Protein AF-A0A9X1HFA3-F1 (afdb_monomer_lite)

Sequence (79 aa):
MHNSTDAELNRIAGLLAKAFDAKTWQITHDPQSETVFISIAGLDRFSEDQIERIAGPLLDDIDLEYEEIVLISREAGNL

pLDDT: mean 84.13, std 13.76, range [39.28, 95.06]

Structure (mmCIF, N/CA/C/O backbone):
data_AF-A0A9X1HFA3-F1
#
_entry.id   AF-A0A9X1HFA3-F1
#
loop_
_atom_site.group_PDB
_atom_site.id
_atom_site.type_symbol
_atom_site.label_atom_id
_atom_site.label_alt_id
_atom_site.label_comp_id
_atom_site.label_asym_id
_atom_site.label_entity_id
_atom_site.label_seq_id
_atom_site.pdbx_PDB_ins_code
_atom_site.Cartn_x
_atom_site.Cartn_y
_atom_site.Cartn_z
_atom_site.occupancy
_atom_site.B_iso_or_equiv
_atom_site.auth_seq_id
_atom_site.auth_comp_id
_atom_site.auth_asym_id
_atom_site.auth_atom_id
_atom_site.pd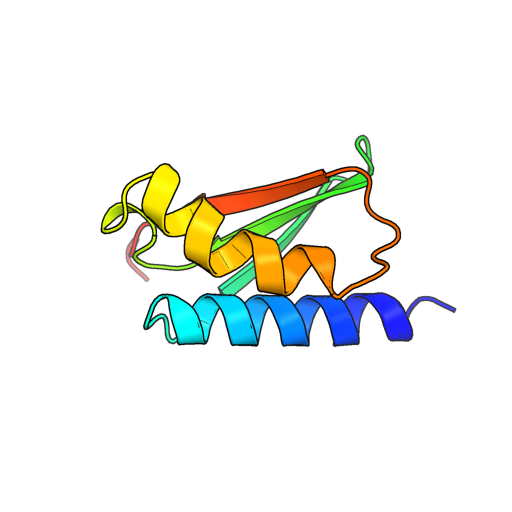bx_PDB_model_num
ATOM 1 N N . MET A 1 1 ? 13.115 -3.145 -21.007 1.00 39.28 1 MET A N 1
ATOM 2 C CA . MET A 1 1 ? 11.776 -3.750 -20.891 1.00 39.28 1 MET A CA 1
ATOM 3 C C . MET A 1 1 ? 11.249 -3.290 -19.538 1.00 39.28 1 MET A C 1
ATOM 5 O O . MET A 1 1 ? 11.785 -3.765 -18.561 1.00 39.28 1 MET A O 1
ATOM 9 N N . HIS A 1 2 ? 10.352 -2.298 -19.473 1.00 47.22 2 HIS A N 1
ATOM 10 C CA . HIS A 1 2 ? 9.843 -1.734 -18.198 1.00 47.22 2 HIS A CA 1
ATOM 11 C C . HIS A 1 2 ? 8.319 -1.916 -18.025 1.00 47.22 2 HIS A C 1
ATOM 13 O O . HIS A 1 2 ? 7.761 -1.552 -17.005 1.00 47.22 2 HIS A O 1
ATOM 19 N N . ASN A 1 3 ? 7.620 -2.505 -19.005 1.00 52.72 3 ASN A N 1
ATOM 20 C CA . ASN A 1 3 ? 6.150 -2.538 -19.004 1.00 52.72 3 ASN A CA 1
ATOM 21 C C . ASN A 1 3 ? 5.520 -3.580 -18.064 1.00 52.72 3 ASN A C 1
ATOM 23 O O . ASN A 1 3 ? 4.317 -3.503 -17.827 1.00 52.72 3 ASN A O 1
ATOM 27 N N . SER A 1 4 ? 6.277 -4.571 -17.587 1.00 58.69 4 SER A N 1
ATOM 28 C CA . SER A 1 4 ? 5.714 -5.668 -16.786 1.00 58.69 4 SER A CA 1
ATOM 29 C C . SER A 1 4 ? 5.563 -5.292 -15.308 1.00 58.69 4 SER A C 1
ATOM 31 O O . SER A 1 4 ? 4.548 -5.631 -14.707 1.00 58.69 4 SER A O 1
ATOM 33 N N . THR A 1 5 ? 6.524 -4.549 -14.752 1.00 72.81 5 THR A N 1
ATOM 34 C CA . THR A 1 5 ? 6.569 -4.185 -13.326 1.00 72.81 5 THR A CA 1
ATOM 35 C C . THR A 1 5 ? 5.513 -3.132 -12.977 1.00 72.81 5 THR A C 1
ATOM 37 O O . THR A 1 5 ? 4.761 -3.315 -12.024 1.00 72.81 5 THR A O 1
ATOM 40 N N . ASP A 1 6 ? 5.345 -2.097 -13.808 1.00 79.56 6 ASP A N 1
ATOM 41 C CA . ASP A 1 6 ? 4.355 -1.031 -13.572 1.00 79.56 6 ASP A CA 1
ATOM 42 C C . ASP A 1 6 ? 2.906 -1.541 -13.629 1.00 79.56 6 ASP A C 1
ATOM 44 O O . ASP A 1 6 ? 2.035 -1.088 -12.882 1.00 79.56 6 ASP A O 1
ATOM 48 N N . ALA A 1 7 ? 2.626 -2.494 -14.524 1.00 85.25 7 ALA A N 1
ATOM 49 C CA . ALA A 1 7 ? 1.296 -3.079 -14.664 1.00 85.25 7 ALA A CA 1
ATOM 50 C C . ALA A 1 7 ? 0.926 -3.935 -13.445 1.00 85.25 7 ALA A C 1
ATOM 52 O O . ALA A 1 7 ? -0.206 -3.851 -12.959 1.00 85.25 7 ALA A O 1
ATOM 53 N N . GLU A 1 8 ? 1.878 -4.723 -12.944 1.00 85.81 8 GLU A N 1
ATOM 54 C CA . GLU A 1 8 ? 1.678 -5.535 -11.747 1.00 85.81 8 GLU A CA 1
ATOM 55 C C . GLU A 1 8 ? 1.575 -4.649 -10.503 1.00 85.81 8 GLU A C 1
ATOM 57 O O . GLU A 1 8 ? 0.618 -4.769 -9.743 1.00 85.81 8 GLU A O 1
ATOM 62 N N . LEU A 1 9 ? 2.447 -3.649 -10.360 1.00 87.56 9 LEU A N 1
ATOM 63 C CA . LEU A 1 9 ? 2.365 -2.679 -9.272 1.00 87.56 9 LEU A CA 1
ATOM 64 C C . LEU A 1 9 ? 1.012 -1.953 -9.242 1.00 87.56 9 LEU A C 1
ATOM 66 O O . LEU A 1 9 ? 0.384 -1.823 -8.190 1.00 87.56 9 LEU A O 1
ATOM 70 N N . ASN A 1 10 ? 0.508 -1.529 -10.403 1.00 90.69 10 ASN A N 1
ATOM 71 C CA . ASN A 1 10 ? -0.805 -0.898 -10.490 1.00 90.69 10 ASN A CA 1
ATOM 72 C C . ASN A 1 10 ? -1.952 -1.855 -10.132 1.00 90.69 10 ASN A C 1
ATOM 74 O O . ASN A 1 10 ? -2.947 -1.436 -9.533 1.00 90.69 10 ASN A O 1
ATOM 78 N N . ARG A 1 11 ? -1.822 -3.144 -10.459 1.00 90.62 11 ARG A N 1
ATOM 79 C CA . ARG A 1 11 ? -2.784 -4.172 -10.052 1.00 90.62 11 ARG A CA 1
ATOM 80 C C . ARG A 1 11 ? -2.815 -4.327 -8.531 1.00 90.62 11 ARG A C 1
ATOM 82 O O . ARG A 1 11 ? -3.905 -4.365 -7.962 1.00 90.62 11 ARG A O 1
ATOM 89 N N . ILE A 1 12 ? -1.656 -4.366 -7.881 1.00 90.69 12 ILE A N 1
ATOM 90 C CA . ILE A 1 12 ? -1.520 -4.495 -6.421 1.00 90.69 12 ILE A CA 1
ATOM 91 C C . ILE A 1 12 ? -2.089 -3.281 -5.719 1.00 90.69 12 ILE A C 1
ATOM 93 O O . ILE A 1 12 ? -2.908 -3.423 -4.817 1.00 90.69 12 ILE A O 1
ATOM 97 N N . ALA A 1 13 ? -1.714 -2.086 -6.171 1.00 92.56 13 ALA A N 1
ATOM 98 C CA . ALA A 1 13 ? -2.253 -0.849 -5.635 1.00 92.56 13 ALA A CA 1
ATOM 99 C C . ALA A 1 13 ? -3.788 -0.824 -5.739 1.00 92.56 13 ALA A C 1
ATOM 101 O O . ALA A 1 13 ? -4.461 -0.397 -4.803 1.00 92.56 13 ALA A O 1
ATOM 102 N N . GLY A 1 14 ? -4.353 -1.374 -6.819 1.00 93.88 14 GLY A N 1
ATOM 103 C CA . GLY A 1 14 ? -5.794 -1.576 -6.960 1.00 93.88 14 GLY A CA 1
ATOM 104 C C . GLY A 1 14 ? -6.389 -2.607 -5.988 1.00 93.88 14 GLY A C 1
ATOM 105 O O . GLY A 1 14 ? -7.474 -2.382 -5.449 1.00 93.88 14 GLY A O 1
ATOM 106 N N . LEU A 1 15 ? -5.703 -3.727 -5.733 1.00 93.69 15 LEU A N 1
ATOM 107 C CA . LEU A 1 15 ? -6.128 -4.733 -4.749 1.00 93.69 15 LEU A CA 1
ATOM 108 C C . LEU A 1 15 ? -6.086 -4.181 -3.321 1.00 93.69 15 LEU A C 1
ATOM 110 O O . LEU A 1 15 ? -7.063 -4.336 -2.590 1.00 93.69 15 LEU A O 1
ATOM 114 N N . LEU A 1 16 ? -5.004 -3.490 -2.960 1.00 94.06 16 LEU A N 1
ATOM 115 C CA . LEU A 1 16 ? -4.852 -2.789 -1.687 1.00 94.06 16 LEU A CA 1
ATOM 116 C C . LEU A 1 16 ? -5.946 -1.733 -1.527 1.00 94.06 16 LEU A C 1
ATOM 118 O O . LEU A 1 16 ? -6.661 -1.740 -0.531 1.00 94.06 16 LEU A O 1
ATOM 122 N N . ALA A 1 17 ? -6.154 -0.880 -2.535 1.00 94.25 17 ALA A N 1
ATOM 123 C CA . ALA A 1 17 ? -7.210 0.128 -2.502 1.00 94.25 17 ALA A CA 1
ATOM 124 C C . ALA A 1 17 ? -8.582 -0.508 -2.259 1.00 94.25 17 ALA A C 1
ATOM 126 O O . ALA A 1 17 ? -9.320 -0.067 -1.385 1.00 94.25 17 ALA A O 1
ATOM 127 N N . LYS A 1 18 ? -8.897 -1.602 -2.960 1.00 93.88 18 LYS A N 1
ATOM 128 C CA . LYS A 1 18 ? -10.142 -2.345 -2.745 1.00 93.88 18 LYS A CA 1
ATOM 129 C C . LYS A 1 18 ? -10.238 -2.933 -1.333 1.00 93.88 1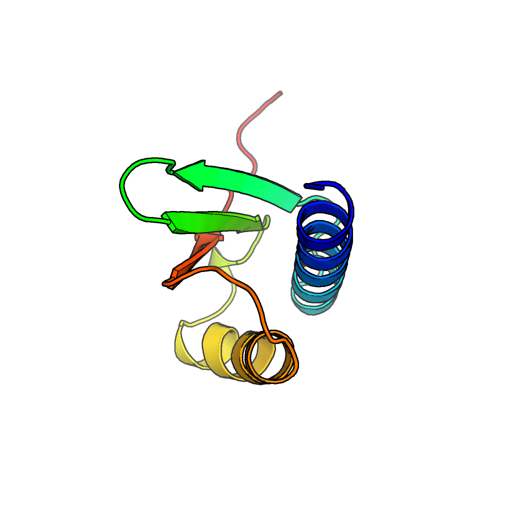8 LYS A C 1
ATOM 131 O O . LYS A 1 18 ? -11.322 -2.909 -0.755 1.00 93.88 18 LYS A O 1
ATOM 136 N N . ALA A 1 19 ? -9.143 -3.461 -0.786 1.00 93.81 19 ALA A N 1
ATOM 137 C CA . ALA A 1 19 ? -9.107 -4.020 0.565 1.00 93.81 19 ALA A CA 1
ATOM 138 C C . ALA A 1 19 ? -9.364 -2.955 1.647 1.00 93.81 19 ALA A C 1
ATOM 140 O O . ALA A 1 19 ? -9.995 -3.255 2.658 1.00 93.81 19 ALA A O 1
ATOM 141 N N . PHE A 1 20 ? -8.956 -1.709 1.391 1.00 93.88 20 PHE A N 1
ATOM 142 C CA . PHE A 1 20 ? -9.199 -0.552 2.258 1.00 93.88 20 PHE A CA 1
ATOM 143 C C . PHE A 1 20 ? -10.462 0.258 1.890 1.00 93.88 20 PHE A C 1
ATOM 145 O O . PHE A 1 20 ? -10.638 1.370 2.381 1.00 93.88 20 PHE A O 1
ATOM 152 N N . ASP A 1 21 ? -11.353 -0.281 1.045 1.00 92.56 21 ASP A N 1
ATOM 153 C CA . ASP A 1 21 ? -12.582 0.384 0.561 1.00 92.56 21 ASP A CA 1
ATOM 154 C C . ASP A 1 21 ? -12.339 1.752 -0.123 1.00 92.56 21 ASP A C 1
ATOM 156 O O . ASP A 1 21 ? -13.173 2.662 -0.126 1.00 92.56 21 ASP A O 1
ATOM 160 N N . ALA A 1 22 ? -11.173 1.907 -0.748 1.00 92.19 22 ALA A N 1
ATOM 161 C CA . ALA A 1 22 ? -10.792 3.080 -1.515 1.00 92.19 22 ALA A CA 1
ATOM 162 C C . ALA A 1 22 ? -11.128 2.909 -3.004 1.00 92.19 22 ALA A C 1
ATOM 164 O O . ALA A 1 22 ? -10.892 1.870 -3.621 1.00 92.19 22 ALA A O 1
ATOM 165 N N . LYS A 1 23 ? -11.645 3.979 -3.620 1.00 87.75 23 LYS A N 1
ATOM 166 C CA . LYS A 1 23 ? -11.981 4.013 -5.059 1.00 87.75 23 LYS A CA 1
ATOM 167 C C . LYS A 1 23 ? -10.835 4.487 -5.947 1.00 87.75 23 LYS A C 1
ATOM 169 O O . LYS A 1 23 ? -10.914 4.357 -7.165 1.00 87.75 23 LYS A O 1
ATOM 174 N N . THR A 1 24 ? -9.811 5.086 -5.350 1.00 87.25 24 THR A N 1
ATOM 175 C CA . THR A 1 24 ? -8.695 5.715 -6.057 1.00 87.25 24 THR A CA 1
ATOM 176 C C . THR A 1 24 ? -7.401 5.468 -5.305 1.00 87.25 24 THR A C 1
ATOM 178 O O . THR A 1 24 ? -7.374 5.580 -4.078 1.00 87.25 24 THR A O 1
ATOM 181 N N . TRP A 1 25 ? -6.332 5.223 -6.053 1.00 93.38 25 TRP A N 1
ATOM 182 C CA . TRP A 1 25 ? -4.964 5.138 -5.558 1.00 93.38 25 TRP A CA 1
ATOM 183 C C . TRP A 1 25 ? -4.036 5.953 -6.458 1.00 93.38 25 TRP A C 1
ATOM 185 O O . TRP A 1 25 ? -4.408 6.351 -7.565 1.00 93.38 25 TRP A O 1
ATOM 195 N N . GLN A 1 26 ? -2.832 6.221 -5.972 1.00 93.25 26 GLN A N 1
ATOM 196 C CA . GLN A 1 26 ? -1.766 6.841 -6.748 1.00 93.25 26 GLN A CA 1
ATOM 197 C C . GLN A 1 26 ? -0.442 6.173 -6.404 1.00 93.25 26 GLN A C 1
ATOM 199 O O . GLN A 1 26 ? -0.185 5.882 -5.241 1.00 93.25 26 GLN A O 1
ATOM 204 N N . ILE A 1 27 ? 0.386 5.952 -7.418 1.00 91.94 27 ILE A N 1
ATOM 205 C CA . ILE A 1 27 ? 1.724 5.387 -7.271 1.00 91.94 27 ILE A CA 1
ATOM 206 C C . ILE A 1 27 ? 2.728 6.499 -7.560 1.00 91.94 27 ILE A C 1
ATOM 208 O O . ILE A 1 27 ? 2.589 7.215 -8.554 1.00 91.94 27 ILE A O 1
ATOM 212 N N . THR A 1 28 ? 3.717 6.649 -6.686 1.00 91.25 28 THR A N 1
ATOM 213 C CA . THR A 1 28 ? 4.868 7.534 -6.888 1.00 91.25 28 THR A CA 1
ATOM 214 C C . THR A 1 28 ? 6.136 6.729 -6.660 1.00 91.25 28 THR A C 1
ATOM 216 O O . THR A 1 28 ? 6.221 5.988 -5.687 1.00 91.25 28 THR A O 1
ATOM 219 N N . HIS A 1 29 ? 7.115 6.883 -7.544 1.00 87.81 29 HIS A N 1
ATOM 220 C CA . HIS A 1 29 ? 8.420 6.243 -7.410 1.00 87.81 29 HIS A CA 1
ATOM 221 C C . HIS A 1 29 ? 9.437 7.279 -6.950 1.00 87.81 29 HIS A C 1
ATOM 223 O O . HIS A 1 29 ? 9.475 8.379 -7.511 1.00 87.81 29 HIS A O 1
ATOM 229 N N . ASP A 1 30 ? 10.270 6.921 -5.977 1.00 84.88 30 ASP A N 1
ATOM 230 C CA . ASP A 1 30 ? 11.499 7.654 -5.706 1.00 84.88 30 ASP A CA 1
ATOM 231 C C . ASP A 1 30 ? 12.673 6.961 -6.421 1.00 84.88 30 ASP A C 1
ATOM 233 O O . ASP A 1 30 ? 13.110 5.884 -6.013 1.00 84.88 30 ASP A O 1
ATOM 237 N N . PRO A 1 31 ? 13.196 7.556 -7.508 1.00 72.94 31 PRO A N 1
ATOM 238 C CA . PRO A 1 31 ? 14.263 6.954 -8.297 1.00 72.94 31 PRO A CA 1
ATOM 239 C C . PRO A 1 31 ? 15.617 6.919 -7.578 1.00 72.94 31 PRO A C 1
ATOM 241 O O . PRO A 1 31 ? 16.551 6.328 -8.112 1.00 72.94 31 PRO A O 1
ATOM 244 N N . GLN A 1 32 ? 15.772 7.581 -6.425 1.00 81.75 32 GLN A N 1
ATOM 245 C CA . GLN A 1 32 ? 17.031 7.569 -5.673 1.00 81.75 32 GLN A CA 1
ATOM 246 C C . GLN A 1 32 ? 17.126 6.427 -4.660 1.00 81.75 32 GLN A C 1
ATOM 248 O O . GLN A 1 32 ? 18.236 6.062 -4.283 1.00 81.75 32 GLN A O 1
ATOM 253 N N . SER A 1 33 ? 15.988 5.899 -4.216 1.00 80.31 33 SER A N 1
ATOM 254 C CA . SER A 1 33 ? 15.883 4.957 -3.096 1.00 80.31 33 SER A CA 1
ATOM 255 C C . SER A 1 33 ? 15.192 3.645 -3.469 1.00 80.31 33 SER A C 1
ATOM 257 O O . SER A 1 33 ? 14.834 2.887 -2.577 1.00 80.31 33 SER A O 1
ATOM 259 N N . GLU A 1 34 ? 14.910 3.422 -4.762 1.00 83.62 34 GLU A N 1
ATOM 260 C CA . GLU A 1 34 ? 14.145 2.264 -5.271 1.00 83.62 34 GLU A CA 1
ATOM 261 C C . GLU A 1 34 ? 12.830 2.017 -4.503 1.00 83.62 34 GLU A C 1
ATOM 263 O O . GLU A 1 34 ? 12.273 0.920 -4.506 1.00 83.62 34 GLU A O 1
ATOM 268 N N . THR A 1 35 ? 12.309 3.074 -3.870 1.00 88.62 35 THR A N 1
ATOM 269 C CA . THR A 1 35 ? 11.145 3.029 -2.993 1.00 88.62 35 THR A CA 1
ATOM 270 C C . THR A 1 35 ? 9.898 3.419 -3.765 1.00 88.62 35 THR A C 1
ATOM 272 O O . THR A 1 35 ? 9.874 4.393 -4.533 1.00 88.62 35 THR A O 1
ATOM 275 N N . VAL A 1 36 ? 8.821 2.678 -3.522 1.00 90.50 36 VAL A N 1
ATOM 276 C CA . VAL A 1 36 ? 7.507 2.959 -4.091 1.00 90.50 36 VAL A CA 1
ATOM 277 C C . VAL A 1 36 ? 6.548 3.427 -3.016 1.00 90.50 36 VAL A C 1
ATOM 279 O O . VAL A 1 36 ? 6.335 2.771 -2.003 1.00 90.50 36 VAL A O 1
ATOM 282 N N . PHE A 1 37 ? 5.881 4.538 -3.298 1.00 92.38 37 PHE A N 1
ATOM 283 C CA . PHE A 1 37 ? 4.824 5.077 -2.465 1.00 92.38 37 PHE A CA 1
ATOM 284 C C . PHE A 1 37 ? 3.466 4.793 -3.095 1.00 92.38 37 PHE A C 1
ATOM 286 O O . PHE A 1 37 ? 3.168 5.280 -4.191 1.00 92.38 37 PHE A O 1
ATOM 293 N N . ILE A 1 38 ? 2.614 4.057 -2.381 1.00 93.31 38 ILE A N 1
ATOM 294 C CA . ILE A 1 38 ? 1.225 3.821 -2.779 1.00 93.31 38 ILE A CA 1
ATOM 295 C C . ILE A 1 38 ? 0.323 4.662 -1.882 1.00 93.31 38 ILE A C 1
ATOM 297 O O . ILE A 1 38 ? 0.132 4.387 -0.699 1.00 93.31 38 ILE A O 1
ATOM 301 N N . SER A 1 39 ? -0.244 5.715 -2.459 1.00 94.50 39 SER A N 1
ATOM 302 C CA . SER A 1 39 ? -1.186 6.591 -1.773 1.00 94.50 39 SER A CA 1
ATOM 303 C C . SER A 1 39 ? -2.609 6.059 -1.910 1.00 94.50 39 SER A C 1
ATOM 305 O O . SER A 1 39 ? -3.139 5.999 -3.024 1.00 94.50 39 SER A O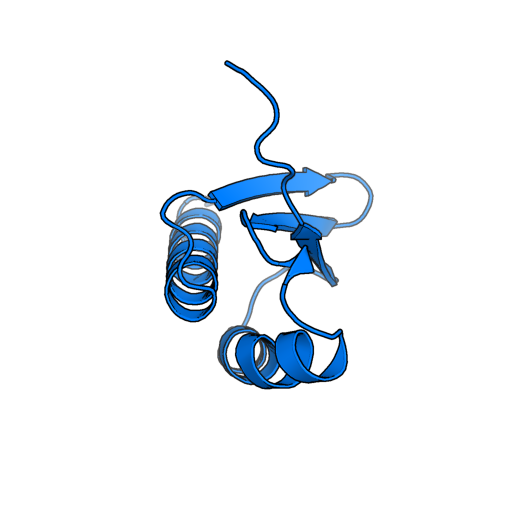 1
ATOM 307 N N . ILE A 1 40 ? -3.245 5.711 -0.792 1.00 93.81 40 ILE A N 1
ATOM 308 C CA . ILE A 1 40 ? -4.611 5.166 -0.745 1.00 93.81 40 ILE A CA 1
ATOM 309 C C . ILE A 1 40 ? -5.462 6.055 0.163 1.00 93.81 40 ILE A C 1
ATOM 311 O O . ILE A 1 40 ? -5.063 6.412 1.270 1.00 93.81 40 ILE A O 1
ATOM 315 N N . ALA A 1 41 ? -6.639 6.448 -0.323 1.00 90.12 41 ALA A N 1
ATOM 316 C CA . ALA A 1 41 ? -7.555 7.280 0.449 1.00 90.12 41 ALA A CA 1
ATOM 317 C C . ALA A 1 41 ? -8.175 6.486 1.609 1.00 90.12 41 ALA A C 1
ATOM 319 O O . ALA A 1 41 ? -8.677 5.386 1.393 1.00 90.12 41 ALA A O 1
ATOM 320 N N . GLY A 1 42 ? -8.203 7.066 2.811 1.00 86.94 42 GLY A N 1
ATOM 321 C CA . GLY A 1 42 ? -8.873 6.461 3.967 1.00 86.94 42 GLY A CA 1
ATOM 322 C C . GLY A 1 42 ? -8.041 5.441 4.751 1.00 86.94 42 GLY A C 1
ATOM 323 O O . GLY A 1 42 ? -8.600 4.781 5.627 1.00 86.94 42 GLY A O 1
ATOM 324 N N . LEU A 1 43 ? -6.737 5.304 4.468 1.00 90.62 43 LEU A N 1
ATOM 325 C CA . LEU A 1 43 ? -5.831 4.459 5.263 1.00 90.62 43 LEU A CA 1
ATOM 326 C C . LEU A 1 43 ? -5.750 4.908 6.728 1.00 90.62 43 LEU A C 1
ATOM 328 O O . LEU A 1 43 ? -5.598 4.076 7.610 1.00 90.62 43 LEU A O 1
ATOM 332 N N . ASP A 1 44 ? -5.928 6.202 6.993 1.00 90.25 44 ASP A N 1
ATOM 333 C CA . ASP A 1 44 ? -5.974 6.809 8.331 1.00 90.25 44 ASP A CA 1
ATOM 334 C C . ASP A 1 44 ? -7.090 6.254 9.235 1.00 90.25 44 ASP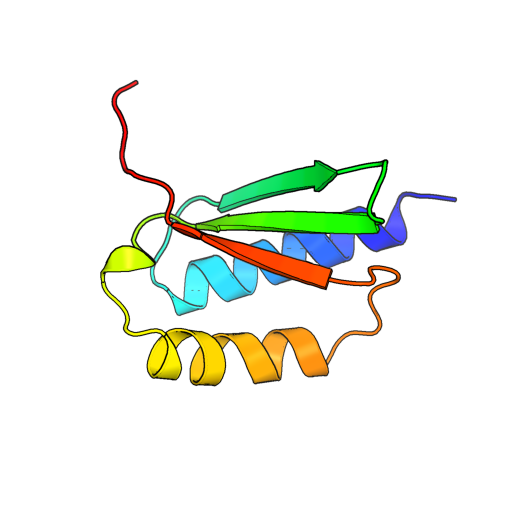 A C 1
ATOM 336 O O . ASP A 1 44 ? -7.069 6.448 10.449 1.00 90.25 44 ASP A O 1
ATOM 340 N N . ARG A 1 45 ? -8.068 5.542 8.661 1.00 91.50 45 ARG A N 1
ATOM 341 C CA . ARG A 1 45 ? -9.142 4.862 9.402 1.00 91.50 45 ARG A CA 1
ATOM 342 C C . ARG A 1 45 ? -8.712 3.527 10.008 1.00 91.50 45 ARG A C 1
ATOM 344 O O . ARG A 1 45 ? -9.477 2.950 10.780 1.00 91.50 45 ARG A O 1
ATOM 351 N N . PHE A 1 46 ? -7.540 3.029 9.630 1.00 92.94 46 PHE A N 1
ATOM 352 C CA . PHE A 1 46 ? -6.998 1.750 10.061 1.00 92.94 46 PHE A CA 1
ATOM 353 C C . PHE A 1 46 ? -5.786 1.990 10.958 1.00 92.94 46 PHE A C 1
ATOM 355 O O . PHE A 1 46 ? -5.007 2.916 10.738 1.00 92.94 46 PHE A O 1
ATOM 362 N N . SER A 1 47 ? -5.619 1.153 11.979 1.00 94.69 47 SER A N 1
ATOM 363 C CA . SER A 1 47 ? -4.371 1.143 12.740 1.00 94.69 47 SER A CA 1
ATOM 364 C C . SER A 1 47 ? -3.245 0.519 11.917 1.00 94.69 47 SER A C 1
ATOM 366 O O . SER A 1 47 ? -3.501 -0.266 11.005 1.00 94.69 47 SER A O 1
ATOM 368 N 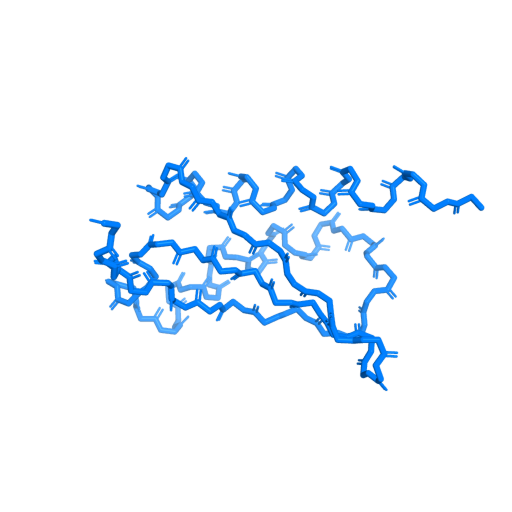N . GLU A 1 48 ? -2.000 0.798 12.290 1.00 91.62 48 GLU A N 1
ATOM 369 C CA . GLU A 1 48 ? -0.812 0.204 11.665 1.00 91.62 48 GLU A CA 1
ATOM 370 C C . GLU A 1 48 ? -0.894 -1.334 11.624 1.00 91.62 48 GLU A C 1
ATOM 372 O O . GLU A 1 48 ? -0.867 -1.909 10.541 1.00 91.62 48 GLU A O 1
ATOM 377 N N . ASP A 1 49 ? -1.203 -1.985 12.755 1.00 95.06 49 ASP A N 1
ATOM 378 C CA . ASP A 1 49 ? -1.422 -3.442 12.819 1.00 95.06 49 ASP A CA 1
ATOM 379 C C . ASP A 1 49 ? -2.495 -3.953 11.835 1.00 95.06 49 ASP A C 1
ATOM 381 O O . ASP A 1 49 ? -2.414 -5.068 11.312 1.00 95.06 49 ASP A O 1
ATOM 385 N N . GLN A 1 50 ? -3.557 -3.169 11.602 1.00 95.00 50 GLN A N 1
ATOM 386 C CA . GLN A 1 50 ? -4.612 -3.541 10.657 1.00 95.00 50 GLN A CA 1
ATOM 387 C C . GLN A 1 50 ? -4.129 -3.393 9.218 1.00 95.00 50 GLN A C 1
ATOM 389 O O . GLN A 1 50 ? -4.442 -4.248 8.389 1.00 95.00 50 GLN A O 1
ATOM 394 N N . ILE A 1 51 ? -3.378 -2.328 8.933 1.00 94.56 51 ILE A N 1
ATOM 395 C CA . ILE A 1 51 ? -2.777 -2.084 7.626 1.00 94.56 51 ILE A CA 1
ATOM 396 C C . ILE A 1 51 ? -1.804 -3.214 7.297 1.00 94.56 51 ILE A C 1
ATOM 398 O O . ILE A 1 51 ? -1.974 -3.842 6.257 1.00 94.56 51 ILE A O 1
ATOM 402 N N . GLU A 1 52 ? -0.869 -3.547 8.189 1.00 93.19 52 GLU A N 1
ATOM 403 C CA . GLU A 1 52 ? 0.096 -4.634 7.983 1.00 93.19 52 GLU A CA 1
ATOM 404 C C . GLU A 1 52 ? -0.591 -5.981 7.758 1.00 93.19 52 GLU A C 1
ATOM 406 O O . GLU A 1 52 ? -0.271 -6.708 6.821 1.00 93.19 52 GLU A O 1
ATOM 411 N N . ARG A 1 53 ? -1.602 -6.307 8.567 1.00 94.50 53 ARG A N 1
ATOM 412 C CA . ARG A 1 53 ? -2.326 -7.577 8.449 1.00 94.50 53 ARG A CA 1
ATOM 413 C C . ARG A 1 53 ? -3.094 -7.719 7.129 1.00 94.50 53 ARG A C 1
ATOM 415 O O . ARG A 1 53 ? -3.340 -8.844 6.693 1.00 94.50 53 ARG A O 1
ATOM 422 N N . ILE A 1 54 ? -3.522 -6.610 6.526 1.00 93.38 54 ILE A N 1
ATOM 423 C CA . ILE A 1 54 ? -4.233 -6.597 5.239 1.00 93.38 54 ILE A CA 1
ATOM 424 C C . ILE A 1 54 ? -3.242 -6.541 4.073 1.00 93.38 54 ILE A C 1
ATOM 426 O O . ILE A 1 54 ? -3.391 -7.290 3.109 1.00 93.38 54 ILE A O 1
ATOM 430 N N . ALA A 1 55 ? -2.261 -5.644 4.150 1.00 93.00 55 ALA A N 1
ATOM 431 C CA . ALA A 1 55 ? -1.325 -5.362 3.073 1.00 93.00 55 ALA A CA 1
ATOM 432 C C . ALA A 1 55 ? -0.218 -6.410 2.966 1.00 93.00 55 ALA A C 1
ATOM 434 O O . ALA A 1 55 ? 0.109 -6.800 1.852 1.00 93.00 55 ALA A O 1
ATOM 435 N N . GLY A 1 56 ? 0.305 -6.896 4.095 1.00 90.50 56 GLY A N 1
ATOM 436 C CA . GLY A 1 56 ? 1.421 -7.843 4.157 1.00 90.50 56 GLY A CA 1
ATOM 437 C C . GLY A 1 56 ? 1.241 -9.033 3.215 1.00 90.50 56 GLY A C 1
ATOM 438 O O . GLY A 1 56 ? 2.025 -9.165 2.286 1.00 90.50 56 GLY A O 1
ATOM 439 N N . PRO A 1 57 ? 0.147 -9.812 3.317 1.00 90.94 57 PRO A N 1
ATOM 440 C CA . PRO A 1 57 ? -0.079 -10.945 2.419 1.00 90.94 57 PRO A CA 1
ATOM 441 C C . PRO A 1 57 ? -0.153 -10.573 0.929 1.00 90.94 57 PRO A C 1
ATOM 443 O O . PRO A 1 57 ? 0.221 -11.370 0.080 1.00 90.94 57 PRO A O 1
ATOM 446 N N . LEU A 1 58 ? -0.650 -9.375 0.596 1.00 88.81 58 LEU A N 1
ATOM 447 C CA . LEU A 1 58 ? -0.745 -8.911 -0.794 1.00 88.81 58 LEU A CA 1
ATOM 448 C C . LEU A 1 58 ? 0.612 -8.478 -1.359 1.00 88.81 58 LEU A C 1
ATOM 450 O O . LEU A 1 58 ? 0.784 -8.498 -2.575 1.00 88.81 58 LEU A O 1
ATOM 454 N N . LEU A 1 59 ? 1.529 -8.047 -0.493 1.00 87.56 59 LEU A N 1
ATOM 455 C CA . LEU A 1 59 ? 2.882 -7.639 -0.855 1.00 87.56 59 LEU A CA 1
ATOM 456 C C . LEU A 1 59 ? 3.845 -8.837 -0.856 1.00 87.56 59 LEU A C 1
ATOM 458 O O . LEU A 1 59 ? 4.656 -8.944 -1.767 1.00 87.56 59 LEU A O 1
ATOM 462 N N . ASP A 1 60 ? 3.699 -9.766 0.094 1.00 84.69 60 ASP A N 1
ATOM 463 C CA . ASP A 1 60 ? 4.521 -10.981 0.222 1.00 84.69 60 ASP A CA 1
ATOM 464 C C . ASP A 1 60 ? 4.358 -11.946 -0.963 1.00 84.69 60 ASP A C 1
ATOM 466 O O . ASP A 1 60 ? 5.284 -12.678 -1.311 1.00 84.69 60 ASP A O 1
ATOM 470 N N . ASP A 1 61 ? 3.180 -11.960 -1.592 1.00 72.94 61 ASP A N 1
ATOM 471 C CA . ASP A 1 61 ? 2.883 -12.831 -2.734 1.00 72.94 61 ASP A CA 1
ATOM 472 C C . ASP A 1 61 ? 3.614 -12.405 -4.024 1.00 72.94 61 ASP A C 1
ATOM 474 O O . ASP A 1 61 ? 3.481 -13.075 -5.056 1.00 72.94 61 ASP A O 1
ATOM 478 N N . ILE A 1 62 ? 4.353 -11.287 -4.010 1.00 74.75 62 ILE A N 1
ATOM 479 C CA . ILE A 1 62 ? 4.821 -10.637 -5.232 1.00 74.75 62 ILE A CA 1
ATOM 480 C C . ILE A 1 62 ? 6.308 -10.326 -5.166 1.00 74.75 62 ILE A C 1
ATOM 482 O O . ILE A 1 62 ? 6.798 -9.621 -4.292 1.00 74.75 62 ILE A O 1
ATOM 486 N N . ASP A 1 63 ? 7.010 -10.823 -6.179 1.00 70.75 63 ASP A N 1
ATOM 487 C CA . ASP A 1 63 ? 8.420 -10.550 -6.423 1.00 70.75 63 ASP A CA 1
ATOM 488 C C . ASP A 1 63 ? 8.558 -9.195 -7.133 1.00 70.75 63 ASP A C 1
ATOM 490 O O . ASP A 1 63 ? 8.688 -9.107 -8.358 1.00 70.75 63 ASP A O 1
ATOM 494 N N . LEU A 1 64 ? 8.380 -8.118 -6.368 1.00 74.94 64 LEU A N 1
ATOM 495 C CA . LEU A 1 64 ? 8.618 -6.764 -6.847 1.00 74.94 64 LEU A CA 1
ATOM 496 C C . LEU A 1 64 ? 10.111 -6.443 -6.754 1.00 74.94 64 LEU A C 1
ATOM 498 O O . LEU A 1 64 ? 10.742 -6.675 -5.732 1.00 74.94 64 LEU A O 1
ATOM 502 N N . GLU A 1 65 ? 10.659 -5.829 -7.802 1.00 77.25 65 GLU A N 1
ATOM 503 C CA . GLU A 1 65 ? 12.065 -5.394 -7.861 1.00 77.25 65 GLU A CA 1
ATOM 504 C C . GLU A 1 65 ? 12.352 -4.146 -6.989 1.00 77.25 65 GLU A C 1
ATOM 506 O O . GLU A 1 65 ? 13.328 -3.445 -7.232 1.00 77.25 65 GLU A O 1
ATOM 511 N N . TYR A 1 66 ? 11.491 -3.827 -6.017 1.00 78.88 66 TYR A N 1
ATOM 512 C CA . TYR A 1 66 ? 11.608 -2.642 -5.162 1.00 78.88 66 TYR A CA 1
ATOM 513 C C . TYR A 1 66 ? 12.142 -3.025 -3.785 1.00 78.88 66 TYR A C 1
ATOM 515 O O . TYR A 1 66 ? 11.686 -4.003 -3.194 1.00 78.88 66 TYR A O 1
ATOM 523 N N . GLU A 1 67 ? 13.064 -2.223 -3.250 1.00 82.06 67 GLU A N 1
ATOM 524 C CA . GLU A 1 67 ? 13.603 -2.438 -1.902 1.00 82.06 67 GLU A CA 1
ATOM 525 C C . GLU A 1 67 ? 12.548 -2.184 -0.818 1.00 82.06 67 GLU A C 1
ATOM 527 O O . GLU A 1 67 ? 12.519 -2.878 0.199 1.00 82.06 67 GLU A O 1
ATOM 532 N N . GLU A 1 68 ? 11.667 -1.202 -1.036 1.00 86.44 68 GLU A N 1
ATOM 533 C CA . GLU A 1 68 ? 10.678 -0.788 -0.045 1.00 86.44 68 GLU A CA 1
ATOM 534 C C . GLU A 1 68 ? 9.369 -0.306 -0.691 1.00 86.44 68 GLU A C 1
ATOM 536 O O . GLU A 1 68 ? 9.354 0.389 -1.714 1.00 86.44 68 GLU A O 1
ATOM 541 N N . ILE A 1 69 ? 8.245 -0.658 -0.059 1.00 88.88 69 ILE A N 1
ATOM 542 C CA . ILE A 1 69 ? 6.908 -0.186 -0.428 1.00 88.88 69 ILE A CA 1
ATOM 543 C C . ILE A 1 69 ? 6.279 0.484 0.780 1.00 88.88 69 ILE A C 1
ATOM 545 O O . ILE A 1 69 ? 6.017 -0.149 1.801 1.00 88.88 69 ILE A O 1
ATOM 549 N N . VAL A 1 70 ? 5.973 1.765 0.628 1.00 91.06 70 VAL A N 1
ATOM 550 C CA . VAL A 1 70 ? 5.404 2.590 1.686 1.00 91.06 70 VAL A CA 1
ATOM 551 C C . VAL A 1 70 ? 3.962 2.937 1.338 1.00 91.06 70 VAL A C 1
ATOM 553 O O . VAL A 1 70 ? 3.663 3.520 0.290 1.00 91.06 70 VAL A O 1
ATOM 556 N N . LEU A 1 71 ? 3.045 2.600 2.244 1.00 93.00 71 LEU A N 1
ATOM 557 C CA . LEU A 1 71 ? 1.646 2.998 2.137 1.00 93.00 71 LEU A CA 1
ATOM 558 C C . LEU A 1 71 ? 1.455 4.376 2.766 1.00 93.00 71 LEU A C 1
ATOM 560 O O . LEU A 1 71 ? 1.775 4.590 3.932 1.00 93.00 71 LEU A O 1
ATOM 564 N N . ILE A 1 72 ? 0.906 5.313 1.997 1.00 92.56 72 ILE A N 1
ATOM 565 C CA . ILE A 1 72 ? 0.640 6.675 2.466 1.00 92.56 72 ILE A CA 1
ATOM 566 C C . ILE A 1 72 ? -0.866 6.911 2.482 1.00 92.56 72 ILE A C 1
ATOM 568 O O . ILE A 1 72 ? -1.548 6.726 1.469 1.00 92.56 72 ILE A O 1
ATOM 572 N N . SER A 1 73 ? -1.395 7.378 3.616 1.00 89.62 73 SER A N 1
ATOM 573 C CA . SER A 1 73 ? -2.774 7.857 3.644 1.00 89.62 73 SER A CA 1
ATOM 574 C C . SER A 1 73 ? -2.901 9.113 2.797 1.00 89.62 73 SER A C 1
ATOM 576 O O . SER A 1 73 ? -2.248 10.129 3.044 1.00 89.62 73 SER A O 1
ATOM 578 N N . ARG A 1 74 ? -3.756 9.044 1.780 1.00 80.38 74 ARG A N 1
ATOM 579 C CA . ARG A 1 74 ? -4.123 10.217 0.999 1.00 80.38 74 ARG A CA 1
ATOM 580 C C . ARG A 1 74 ? -5.271 10.915 1.709 1.00 80.38 74 ARG A C 1
ATOM 582 O O . ARG A 1 74 ? -6.385 10.389 1.736 1.00 80.38 74 ARG A O 1
ATOM 589 N N . GLU A 1 75 ? -5.023 12.115 2.224 1.00 68.88 75 GLU A N 1
ATOM 590 C CA . GLU A 1 75 ? -6.122 12.977 2.644 1.00 68.88 75 GLU A CA 1
ATOM 591 C C . GLU A 1 75 ? -7.046 13.219 1.445 1.00 68.88 75 GLU A C 1
ATOM 593 O O . GLU A 1 75 ? -6.588 13.433 0.316 1.00 68.88 75 GLU A O 1
ATOM 598 N N . ALA A 1 76 ? -8.357 13.195 1.676 1.00 57.09 76 ALA A N 1
ATOM 599 C CA . ALA A 1 76 ? -9.339 13.651 0.698 1.00 57.09 76 ALA A CA 1
ATOM 600 C C . ALA A 1 76 ? -9.251 15.187 0.563 1.00 57.09 76 ALA A C 1
ATOM 602 O O . ALA A 1 76 ? -10.158 15.917 0.946 1.00 57.09 76 ALA A O 1
ATOM 603 N N . GLY A 1 77 ? -8.114 15.694 0.086 1.00 49.59 77 GLY A N 1
ATOM 604 C CA . GLY A 1 77 ? -7.832 17.113 -0.081 1.00 49.59 77 GLY A CA 1
ATOM 605 C C . GLY A 1 77 ? -8.368 17.629 -1.413 1.00 49.59 77 GLY A C 1
ATOM 606 O O . GLY A 1 77 ? -7.755 17.383 -2.448 1.00 49.59 77 GLY A O 1
ATOM 607 N N . ASN A 1 78 ? -9.521 18.303 -1.340 1.00 40.22 78 ASN A N 1
ATOM 608 C CA . A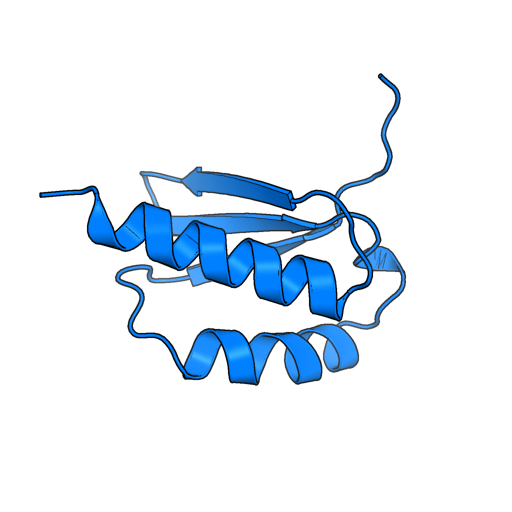SN A 1 78 ? -10.089 19.324 -2.236 1.00 40.22 78 ASN A CA 1
ATOM 609 C C . ASN A 1 78 ? -9.521 19.414 -3.669 1.00 40.22 78 ASN A C 1
ATOM 611 O O . ASN A 1 78 ? -8.478 20.031 -3.890 1.00 40.22 78 ASN A O 1
ATOM 615 N N . LEU A 1 79 ? -10.285 18.887 -4.634 1.00 42.31 79 LEU A N 1
ATOM 616 C CA . LEU A 1 79 ? -10.291 19.396 -6.013 1.00 42.31 79 LEU A CA 1
ATOM 617 C C . LEU A 1 79 ? -11.127 20.678 -6.093 1.00 42.31 79 LEU A C 1
ATOM 619 O O . LEU A 1 79 ? -12.192 20.711 -5.431 1.00 42.31 79 LEU A O 1
#

Foldseek 3Di:
DPPPQVVVVVVLLVVLLVLQVFPDWDWDADPVQLEIEIEHENCVVDDPVRSCVRSVVSPVVDDHPGPYYHYHHDYPDDD

Secondary structure (DSSP, 8-state):
--HHHHHHHHHHHHHHHHHTT-S-EEEEEETTTTEEEEEEETGGGS-HHHHHHHHHHHHHT---S-SEEEEEEE-----

Radius of gyration: 12.42 Å; chains: 1; bounding box: 30×32×34 Å